Protein AF-A0A2R6ASZ3-F1 (afdb_monomer)

Solvent-accessible surface area (backbone atoms only — not comparable to full-atom values): 5264 Å² total; per-residue (Å²): 94,40,41,47,54,66,39,52,52,51,47,43,65,73,49,77,60,37,40,52,78,48,80,56,82,55,33,41,36,37,38,28,71,34,73,51,83,86,41,87,54,87,49,55,64,22,36,39,41,37,32,22,51,68,46,101,65,35,31,38,48,80,50,38,35,38,31,65,52,96,87,50,68,40,81,45,60,72,73,77,45,43,59,46,45,41,76,47,34,76,70,32,69,82,122

Radius of gyration: 12.36 Å; Cα contacts (8 Å, |Δi|>4): 181; chains: 1; bounding box: 30×26×37 Å

Structure (mmCIF, N/CA/C/O backbone):
data_AF-A0A2R6ASZ3-F1
#
_entry.id   AF-A0A2R6ASZ3-F1
#
loop_
_atom_site.group_PDB
_atom_site.id
_atom_site.type_symbol
_atom_site.label_atom_id
_atom_site.label_alt_id
_atom_site.label_comp_id
_atom_site.label_asym_id
_atom_site.label_entity_id
_atom_site.label_seq_id
_atom_site.pdbx_PDB_ins_code
_atom_site.Cartn_x
_atom_site.Cartn_y
_atom_site.Cartn_z
_atom_site.occupancy
_atom_site.B_iso_or_equiv
_atom_site.auth_seq_id
_atom_site.auth_comp_id
_atom_site.auth_asym_id
_atom_site.auth_atom_id
_atom_site.pdbx_PDB_model_num
ATOM 1 N N . MET A 1 1 ? -2.888 -6.965 9.115 1.00 84.12 1 MET A N 1
ATOM 2 C CA . MET A 1 1 ? -2.015 -5.770 9.050 1.00 84.12 1 MET A CA 1
ATOM 3 C C . MET A 1 1 ? -2.888 -4.538 8.891 1.00 84.12 1 MET A C 1
ATOM 5 O O . MET A 1 1 ? -3.866 -4.617 8.151 1.00 84.12 1 MET A O 1
ATOM 9 N N . LYS A 1 2 ? -2.612 -3.440 9.603 1.00 86.00 2 LYS A N 1
ATOM 10 C CA . LYS A 1 2 ? -3.464 -2.238 9.585 1.00 86.00 2 LYS A CA 1
ATOM 11 C C . LYS A 1 2 ? -2.608 -1.002 9.357 1.00 86.00 2 LYS A C 1
ATOM 13 O O . LYS A 1 2 ? -1.514 -0.940 9.883 1.00 86.00 2 LYS A O 1
ATOM 18 N N . ILE A 1 3 ? -3.110 -0.023 8.618 1.00 85.81 3 ILE A N 1
ATOM 19 C CA . ILE A 1 3 ? -2.417 1.253 8.407 1.00 85.81 3 ILE A CA 1
ATOM 20 C C . ILE A 1 3 ? -3.346 2.417 8.725 1.00 85.81 3 ILE A C 1
ATOM 22 O O . ILE A 1 3 ? -4.526 2.382 8.356 1.00 85.81 3 ILE A O 1
ATOM 26 N N . ARG A 1 4 ? -2.840 3.453 9.401 1.00 88.44 4 ARG A N 1
ATOM 27 C CA . ARG A 1 4 ? -3.590 4.703 9.563 1.00 88.44 4 ARG A CA 1
ATOM 28 C C . ARG A 1 4 ? -3.662 5.451 8.238 1.00 88.44 4 ARG A C 1
ATOM 30 O O . ARG A 1 4 ? -2.644 5.777 7.630 1.00 88.44 4 ARG A O 1
ATOM 37 N N . LEU A 1 5 ? -4.876 5.799 7.821 1.00 85.50 5 LEU A N 1
ATOM 38 C CA . LEU A 1 5 ? -5.080 6.539 6.571 1.00 85.50 5 LEU A CA 1
ATOM 39 C C . LEU A 1 5 ? -4.476 7.949 6.620 1.00 85.50 5 LEU A C 1
ATOM 41 O O . LEU A 1 5 ? -4.014 8.458 5.603 1.00 85.50 5 LEU A O 1
ATOM 45 N N . SER A 1 6 ? -4.435 8.575 7.799 1.00 87.50 6 SER A N 1
ATOM 46 C CA . SER A 1 6 ? -3.776 9.873 7.986 1.00 87.50 6 SER A CA 1
ATOM 47 C C . SER A 1 6 ? -2.269 9.793 7.739 1.00 87.50 6 SER A C 1
ATOM 49 O O . SER A 1 6 ? -1.731 10.655 7.052 1.00 87.50 6 SER A O 1
ATOM 51 N N . LYS A 1 7 ? -1.609 8.735 8.225 1.00 87.81 7 LYS A N 1
ATOM 52 C CA . LYS A 1 7 ? -0.176 8.485 8.011 1.00 87.81 7 LYS A CA 1
ATOM 53 C C . LYS A 1 7 ? 0.149 8.187 6.560 1.00 87.81 7 LYS A C 1
ATOM 55 O O . LYS A 1 7 ? 1.105 8.728 6.017 1.00 87.81 7 LYS A O 1
ATOM 60 N N . LEU A 1 8 ? -0.706 7.406 5.914 1.00 85.25 8 LEU A N 1
ATOM 61 C CA . LEU A 1 8 ? -0.594 7.131 4.492 1.00 85.25 8 LEU A CA 1
ATOM 62 C C . LEU A 1 8 ? -0.665 8.416 3.644 1.00 85.25 8 LEU A C 1
ATOM 64 O O . LEU A 1 8 ? 0.170 8.622 2.765 1.00 85.25 8 LEU A O 1
ATOM 68 N N . ASN A 1 9 ? -1.613 9.308 3.944 1.00 83.75 9 ASN A N 1
ATOM 69 C CA . ASN A 1 9 ? -1.746 10.600 3.262 1.00 83.75 9 ASN A CA 1
ATOM 70 C C . ASN A 1 9 ? -0.594 11.575 3.593 1.00 83.75 9 ASN A C 1
ATOM 72 O O . ASN A 1 9 ? -0.105 12.273 2.704 1.00 83.75 9 ASN A O 1
ATOM 76 N N . GLU A 1 10 ? -0.131 11.602 4.849 1.00 86.00 10 GLU A N 1
ATOM 77 C CA . GLU A 1 10 ? 1.041 12.376 5.289 1.00 86.00 10 GLU A CA 1
ATOM 78 C C . GLU A 1 10 ? 2.297 11.951 4.519 1.00 86.00 10 GLU A C 1
ATOM 80 O O . GLU A 1 10 ? 2.969 12.794 3.917 1.00 86.00 10 GLU A O 1
ATOM 85 N N . TYR A 1 11 ? 2.561 10.639 4.468 1.00 83.19 11 TYR A N 1
ATOM 86 C CA . TYR A 1 11 ? 3.678 10.074 3.718 1.00 83.19 11 TYR A CA 1
ATOM 87 C C . TYR A 1 11 ? 3.569 10.486 2.237 1.00 83.19 11 TYR A C 1
ATOM 89 O O . TYR A 1 11 ? 4.558 10.941 1.649 1.00 83.19 11 TYR A O 1
ATOM 97 N N . ALA A 1 12 ? 2.368 10.409 1.635 1.00 81.69 12 ALA A N 1
ATOM 98 C CA . ALA A 1 12 ? 2.145 10.781 0.228 1.00 81.69 12 ALA A CA 1
ATOM 99 C C . ALA A 1 12 ? 2.545 12.228 -0.045 1.00 81.69 12 ALA A C 1
ATOM 101 O O . ALA A 1 12 ? 3.246 12.513 -1.021 1.00 81.69 12 ALA A O 1
ATOM 102 N N . SER A 1 13 ? 2.159 13.132 0.853 1.00 83.38 13 SER A N 1
ATOM 103 C CA . SER A 1 13 ? 2.482 14.550 0.741 1.00 83.38 13 SER A CA 1
ATOM 104 C C . SER A 1 13 ? 3.989 14.819 0.810 1.00 83.38 13 SER A C 1
ATOM 106 O O . SER A 1 13 ? 4.485 15.676 0.075 1.00 83.38 13 SER A O 1
ATOM 108 N N . VAL A 1 14 ? 4.736 14.116 1.670 1.00 83.06 14 VAL A N 1
ATOM 109 C CA . VAL A 1 14 ? 6.190 14.339 1.815 1.00 83.06 14 VAL A CA 1
ATOM 110 C C . VAL A 1 14 ? 7.013 13.669 0.714 1.00 83.06 14 VAL A C 1
ATOM 112 O O . VAL A 1 14 ? 8.145 14.080 0.466 1.00 83.06 14 VAL A O 1
ATOM 115 N N . SER A 1 15 ? 6.426 12.711 -0.009 1.00 76.50 15 SER A N 1
ATOM 116 C CA . SER A 1 15 ? 7.067 11.985 -1.114 1.00 76.50 15 SER A CA 1
ATOM 117 C C . SER A 1 15 ? 7.336 12.828 -2.370 1.00 76.50 15 SER A C 1
ATOM 119 O O . SER A 1 15 ? 7.972 12.353 -3.310 1.00 76.50 15 SER A O 1
ATOM 121 N N . ARG A 1 16 ? 6.837 14.074 -2.420 1.00 78.94 16 ARG A N 1
ATOM 122 C CA . ARG A 1 16 ? 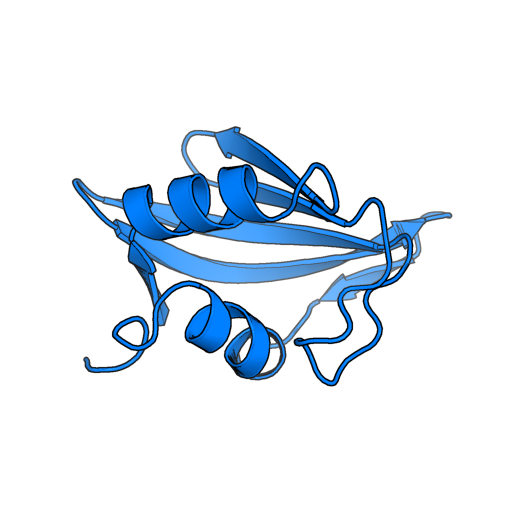6.993 15.011 -3.553 1.00 78.94 16 ARG A CA 1
ATOM 123 C C . ARG A 1 16 ? 6.581 14.414 -4.911 1.00 78.94 16 ARG A C 1
ATOM 125 O O . ARG A 1 16 ? 7.164 14.751 -5.937 1.00 78.94 16 ARG A O 1
ATOM 132 N N . GLY A 1 17 ? 5.563 13.551 -4.917 1.00 76.19 17 GLY A N 1
ATOM 133 C CA . GLY A 1 17 ? 5.018 12.934 -6.131 1.00 76.19 17 GLY A CA 1
ATOM 134 C C . GLY A 1 17 ? 5.655 11.598 -6.522 1.00 76.19 17 GLY A C 1
ATOM 135 O O . GLY A 1 17 ? 5.292 11.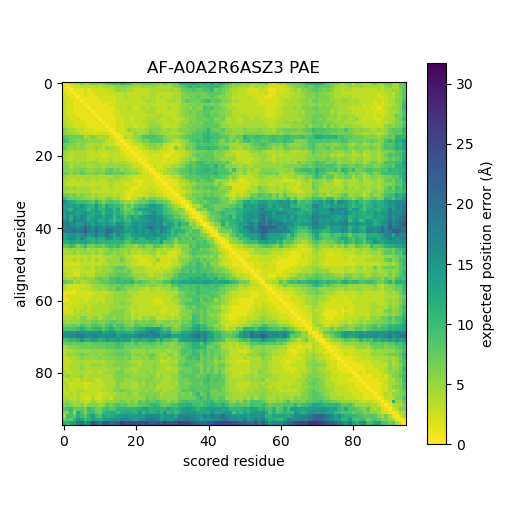051 -7.565 1.00 76.19 17 GLY A O 1
ATOM 136 N N . ALA A 1 18 ? 6.547 11.043 -5.689 1.00 74.25 18 ALA A N 1
ATOM 137 C CA . ALA A 1 18 ? 7.135 9.718 -5.903 1.00 74.25 18 ALA A CA 1
ATOM 138 C C . ALA A 1 18 ? 6.082 8.603 -5.999 1.00 74.25 18 ALA A C 1
ATOM 140 O O . ALA A 1 18 ? 6.316 7.583 -6.646 1.00 74.25 18 ALA A O 1
ATOM 141 N N . TYR A 1 19 ? 4.900 8.810 -5.415 1.00 76.44 19 TYR A N 1
ATOM 142 C CA . TYR A 1 19 ? 3.734 7.974 -5.652 1.00 76.44 19 TYR A CA 1
ATOM 143 C C . TYR A 1 19 ? 2.425 8.760 -5.559 1.00 76.44 19 TYR A C 1
ATOM 145 O O . TYR A 1 19 ? 2.365 9.855 -4.996 1.00 76.44 19 TYR A O 1
ATOM 153 N N . THR A 1 20 ? 1.367 8.185 -6.122 1.00 80.88 20 THR A N 1
ATOM 154 C CA . THR A 1 20 ? -0.014 8.658 -5.981 1.00 80.88 20 THR A CA 1
ATOM 155 C C . THR A 1 20 ? -0.865 7.594 -5.308 1.00 80.88 20 THR A C 1
ATOM 157 O O . THR A 1 20 ? -0.658 6.396 -5.503 1.00 80.88 20 THR A O 1
ATOM 160 N N . ILE A 1 21 ? -1.827 8.043 -4.503 1.00 85.12 21 ILE A N 1
ATOM 161 C CA . ILE A 1 21 ? -2.753 7.176 -3.778 1.00 85.12 21 ILE A CA 1
ATOM 162 C C . ILE A 1 21 ? -4.164 7.452 -4.273 1.00 85.12 21 ILE A C 1
ATOM 164 O O . ILE A 1 21 ? -4.606 8.600 -4.305 1.00 85.12 21 ILE A O 1
ATOM 168 N N . VAL A 1 22 ? -4.869 6.388 -4.642 1.00 86.44 22 VAL A N 1
ATOM 169 C CA . VAL A 1 22 ? -6.292 6.421 -4.970 1.00 86.44 22 VAL A CA 1
ATOM 170 C C . VAL A 1 22 ? -7.022 5.529 -3.976 1.00 86.44 22 VAL A C 1
ATOM 172 O O . VAL A 1 22 ? -6.849 4.311 -3.967 1.00 86.44 22 VAL A O 1
ATOM 175 N N . GLU A 1 23 ? -7.834 6.144 -3.121 1.00 84.69 23 GLU A N 1
ATOM 176 C CA . GLU A 1 23 ? -8.687 5.435 -2.170 1.00 84.69 23 GLU A CA 1
ATOM 177 C C . GLU A 1 23 ? -10.072 5.177 -2.778 1.00 84.69 23 GLU A C 1
ATOM 179 O O . GLU A 1 23 ? -10.703 6.067 -3.348 1.00 84.69 23 GLU A O 1
ATOM 184 N N . SER A 1 24 ? -10.576 3.962 -2.590 1.00 83.12 24 SER A N 1
ATOM 185 C CA . SER A 1 24 ? -11.973 3.586 -2.815 1.00 83.12 24 SER A CA 1
ATOM 186 C C . SER A 1 24 ? -12.512 2.858 -1.579 1.00 83.12 24 SER A C 1
ATOM 188 O O . SER A 1 24 ? -11.787 2.655 -0.605 1.00 83.12 24 SER A O 1
ATOM 190 N N . GLU A 1 25 ? -13.783 2.457 -1.593 1.00 79.94 25 GLU A N 1
ATOM 191 C CA . GLU A 1 25 ? -14.444 1.835 -0.435 1.00 79.94 25 GLU A CA 1
ATOM 192 C C . GLU A 1 25 ? -13.707 0.589 0.101 1.00 79.94 25 GLU A C 1
ATOM 194 O O . GLU A 1 25 ? -13.606 0.411 1.313 1.00 79.94 25 GLU A O 1
ATOM 199 N N . ASN A 1 26 ? -13.134 -0.230 -0.792 1.00 81.06 26 ASN A N 1
ATOM 200 C CA . ASN A 1 26 ? -12.531 -1.531 -0.456 1.00 81.06 26 ASN A CA 1
ATOM 201 C C . ASN A 1 26 ? -11.081 -1.702 -0.942 1.00 81.06 26 ASN A C 1
ATOM 203 O O . ASN A 1 26 ? -10.522 -2.803 -0.878 1.00 81.06 26 ASN A O 1
ATOM 207 N N . GLN A 1 27 ? -10.482 -0.645 -1.488 1.00 84.00 27 GLN A N 1
ATOM 208 C CA . GLN A 1 27 ? -9.172 -0.717 -2.126 1.00 84.00 27 GLN A CA 1
ATOM 209 C C . GLN A 1 27 ? -8.414 0.599 -1.966 1.00 84.00 27 GLN A C 1
ATOM 211 O O . GLN A 1 27 ? -8.981 1.680 -2.124 1.00 84.00 27 GLN A O 1
ATOM 216 N N . ILE A 1 28 ? -7.115 0.473 -1.712 1.00 84.88 28 ILE A N 1
ATOM 217 C CA . ILE A 1 28 ? -6.126 1.544 -1.748 1.00 84.88 28 ILE A CA 1
ATOM 218 C C . ILE A 1 28 ? -5.165 1.204 -2.885 1.00 84.88 28 ILE A C 1
ATOM 220 O O . ILE A 1 28 ? -4.430 0.220 -2.822 1.00 84.88 28 ILE A O 1
ATOM 224 N N . VAL A 1 29 ? -5.175 1.996 -3.950 1.00 83.38 29 VAL A N 1
ATOM 225 C CA . VAL A 1 29 ? -4.239 1.823 -5.062 1.00 83.38 29 VAL A CA 1
ATOM 226 C C . VAL A 1 29 ? -3.092 2.798 -4.893 1.00 83.38 29 VAL A C 1
ATOM 228 O O . VAL A 1 29 ? -3.317 3.994 -4.721 1.00 83.38 29 VAL A O 1
ATOM 231 N N . ILE A 1 30 ? -1.868 2.282 -4.951 1.00 80.00 30 ILE A N 1
ATOM 232 C CA . ILE A 1 30 ? -0.643 3.061 -4.826 1.00 80.00 30 ILE A CA 1
ATOM 233 C C . ILE A 1 30 ? 0.147 2.902 -6.116 1.00 80.00 30 ILE A C 1
ATOM 235 O O . ILE A 1 30 ? 0.597 1.811 -6.469 1.00 80.00 30 ILE A O 1
ATOM 239 N N . HIS A 1 31 ? 0.311 4.003 -6.835 1.00 75.44 31 HIS A N 1
ATOM 240 C CA . HIS A 1 31 ? 1.113 4.035 -8.049 1.00 75.44 31 HIS A CA 1
ATOM 241 C C . HIS A 1 31 ? 2.474 4.628 -7.724 1.00 75.44 31 HIS A C 1
ATOM 243 O O . HIS A 1 31 ? 2.547 5.798 -7.354 1.00 75.44 31 HIS A O 1
ATOM 249 N N . PHE A 1 32 ? 3.546 3.851 -7.875 1.00 72.75 32 PHE A N 1
ATOM 250 C CA . PHE A 1 32 ? 4.904 4.357 -7.698 1.00 72.75 32 PHE A CA 1
ATOM 251 C C . PHE A 1 32 ? 5.382 4.988 -9.008 1.00 72.75 32 PHE A C 1
ATOM 253 O O . PHE A 1 32 ? 5.628 4.305 -10.002 1.00 72.75 32 PHE A O 1
ATOM 260 N N . ASN A 1 33 ? 5.497 6.315 -9.005 1.00 68.94 33 ASN A N 1
ATOM 261 C CA . ASN A 1 33 ? 5.942 7.107 -10.152 1.00 68.94 33 ASN A CA 1
ATOM 262 C C . ASN A 1 33 ? 7.475 7.158 -10.257 1.00 68.94 33 ASN A C 1
ATOM 264 O O . ASN A 1 33 ? 8.011 7.435 -11.329 1.00 68.94 33 ASN A O 1
ATOM 268 N N . SER A 1 34 ? 8.187 6.892 -9.159 1.00 60.69 34 SER A N 1
ATOM 269 C CA . SER A 1 34 ? 9.650 6.841 -9.107 1.00 60.69 34 SER A CA 1
ATOM 270 C C . SER A 1 34 ? 10.150 5.683 -8.242 1.00 60.69 34 SER A C 1
ATOM 272 O O . SER A 1 34 ? 9.381 5.026 -7.542 1.00 60.69 34 SER A O 1
ATOM 274 N N . VAL A 1 35 ? 11.461 5.425 -8.287 1.00 60.62 35 VAL A N 1
ATOM 275 C CA . VAL A 1 35 ? 12.122 4.505 -7.350 1.00 60.62 35 VAL A CA 1
ATOM 276 C C . VAL A 1 35 ? 11.917 5.030 -5.930 1.00 60.62 35 VAL A C 1
ATOM 278 O O . VAL A 1 35 ? 12.170 6.207 -5.674 1.00 60.62 35 VAL A O 1
ATOM 281 N N . LEU A 1 36 ? 11.481 4.162 -5.017 1.00 57.41 36 LEU A N 1
ATOM 282 C CA . LEU A 1 36 ? 11.582 4.427 -3.588 1.00 57.41 36 LEU A CA 1
ATOM 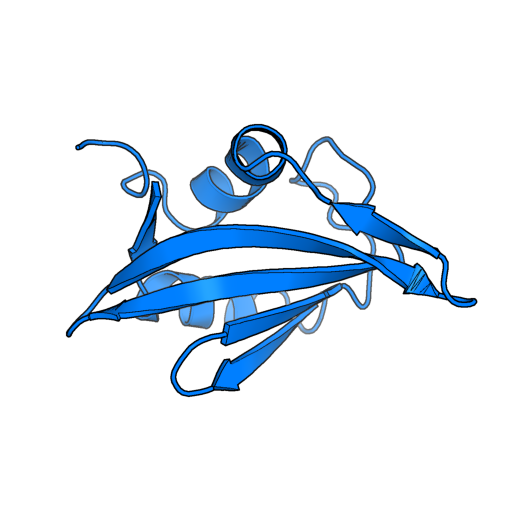283 C C . LEU A 1 36 ? 12.865 3.797 -3.063 1.00 57.41 36 LEU A C 1
ATOM 285 O O . LEU A 1 36 ? 12.966 2.575 -2.967 1.00 57.41 36 LEU A O 1
ATOM 289 N N . GLU A 1 37 ? 13.849 4.631 -2.746 1.00 54.75 37 GLU A N 1
ATOM 290 C CA . GLU A 1 37 ? 15.128 4.172 -2.192 1.00 54.75 37 GLU A CA 1
ATOM 291 C C . GLU A 1 37 ? 14.954 3.547 -0.796 1.00 54.75 37 GLU A C 1
ATOM 293 O O . GLU A 1 37 ? 15.673 2.617 -0.435 1.00 54.75 37 GLU A O 1
ATOM 298 N N . ASP A 1 38 ? 13.930 3.980 -0.054 1.00 52.84 38 ASP A N 1
ATOM 299 C CA . ASP A 1 38 ? 13.697 3.589 1.342 1.00 52.84 38 ASP A CA 1
ATOM 300 C C . ASP A 1 38 ? 13.154 2.161 1.516 1.00 52.84 38 ASP A C 1
ATOM 302 O O . ASP A 1 38 ? 13.153 1.621 2.622 1.00 52.84 38 ASP A O 1
ATOM 306 N N . VAL A 1 39 ? 12.689 1.521 0.439 1.00 55.38 39 VAL A N 1
ATOM 307 C CA . VAL A 1 39 ? 11.841 0.323 0.549 1.00 55.38 39 VAL A CA 1
ATOM 308 C C . VAL A 1 39 ? 12.620 -0.996 0.476 1.00 55.38 39 VAL A C 1
ATOM 310 O O . VAL A 1 39 ? 12.048 -2.058 0.703 1.00 55.38 39 VAL A O 1
ATOM 313 N N . LYS A 1 40 ? 13.938 -0.976 0.237 1.00 52.25 40 LYS A N 1
ATOM 314 C CA . LYS A 1 40 ? 14.809 -2.167 0.043 1.00 52.25 40 LYS A CA 1
ATOM 315 C C . LYS A 1 40 ? 14.387 -3.129 -1.088 1.00 52.25 40 LYS A C 1
ATOM 317 O O . LYS A 1 40 ? 15.216 -3.916 -1.533 1.00 52.25 40 LYS A O 1
ATOM 322 N N . GLU A 1 41 ? 13.157 -3.039 -1.590 1.00 55.38 41 GLU A N 1
ATOM 323 C CA . GLU A 1 41 ? 12.647 -3.670 -2.802 1.00 55.38 41 GLU A CA 1
ATOM 324 C C . GLU A 1 41 ? 12.376 -2.598 -3.870 1.00 55.38 41 GLU A C 1
ATOM 326 O O . GLU A 1 41 ? 11.720 -1.584 -3.625 1.00 55.38 41 GLU A O 1
ATOM 331 N N . HIS A 1 42 ? 12.911 -2.805 -5.076 1.00 57.56 42 HIS A N 1
ATOM 332 C CA . HIS A 1 42 ? 12.779 -1.860 -6.183 1.00 57.56 42 HIS A CA 1
ATOM 333 C C . HIS A 1 42 ? 11.405 -1.996 -6.859 1.00 57.56 42 HIS A C 1
ATOM 335 O O . HIS A 1 42 ? 11.228 -2.785 -7.785 1.00 57.56 42 HIS A O 1
ATOM 341 N N . TYR A 1 43 ? 10.436 -1.186 -6.431 1.00 63.00 43 TYR A N 1
ATOM 342 C CA . TYR A 1 43 ? 9.087 -1.107 -7.017 1.00 63.00 43 TYR A CA 1
ATOM 343 C C . TYR A 1 43 ? 8.971 -0.115 -8.192 1.00 63.00 43 TYR A C 1
ATOM 345 O O . TYR A 1 43 ? 7.909 0.452 -8.447 1.00 63.00 43 TYR A O 1
ATOM 353 N N . GLN A 1 44 ? 10.069 0.138 -8.909 1.00 60.94 44 GLN A N 1
ATOM 354 C CA . GLN A 1 44 ? 10.109 1.141 -9.975 1.00 60.94 44 GLN A CA 1
ATOM 355 C C . GLN A 1 44 ? 9.106 0.823 -11.091 1.00 60.94 44 GLN A C 1
ATOM 357 O O . GLN A 1 44 ? 9.084 -0.295 -11.604 1.00 60.94 44 GLN A O 1
ATOM 362 N N . SER A 1 45 ? 8.304 1.822 -11.478 1.00 65.38 45 SER A N 1
ATOM 363 C CA . SER A 1 45 ? 7.272 1.701 -12.521 1.00 65.38 45 SER A CA 1
ATOM 364 C C . SER A 1 45 ? 6.219 0.622 -12.236 1.00 65.38 45 SER A C 1
ATOM 366 O O . SER A 1 45 ? 5.528 0.179 -13.153 1.00 65.38 45 SER A O 1
ATOM 368 N N . ALA A 1 46 ? 6.078 0.212 -10.973 1.00 72.88 46 ALA A N 1
ATOM 369 C CA . ALA A 1 46 ? 5.067 -0.735 -10.546 1.00 72.88 46 ALA A CA 1
ATOM 370 C C . ALA A 1 46 ? 3.857 -0.014 -9.937 1.00 72.88 46 ALA A C 1
ATOM 372 O O . ALA A 1 46 ? 3.976 0.977 -9.214 1.00 72.88 46 ALA A O 1
ATOM 373 N N . THR A 1 47 ? 2.667 -0.546 -10.197 1.00 79.69 47 THR A N 1
ATOM 374 C CA . THR A 1 47 ? 1.457 -0.193 -9.451 1.00 79.69 47 THR A CA 1
ATOM 375 C C . THR A 1 47 ? 1.206 -1.275 -8.413 1.00 79.69 47 THR A C 1
ATOM 377 O O . THR A 1 47 ? 1.010 -2.434 -8.778 1.00 79.69 47 THR A O 1
ATOM 380 N N . ILE A 1 48 ? 1.183 -0.908 -7.132 1.00 82.12 48 ILE A N 1
ATOM 381 C CA . ILE A 1 48 ? 0.766 -1.816 -6.063 1.00 82.12 48 ILE A CA 1
ATOM 382 C C . ILE A 1 48 ? -0.700 -1.534 -5.742 1.00 82.12 48 ILE A C 1
ATOM 384 O O . ILE A 1 48 ? -1.078 -0.436 -5.334 1.00 82.12 48 ILE A O 1
ATOM 388 N N . ARG A 1 49 ? -1.548 -2.544 -5.918 1.00 85.12 49 ARG A N 1
ATOM 389 C CA . ARG A 1 49 ? -2.945 -2.515 -5.483 1.00 85.12 49 ARG A CA 1
ATOM 390 C C . ARG A 1 49 ? -3.022 -3.179 -4.120 1.00 85.12 49 ARG A C 1
ATOM 392 O O . ARG A 1 49 ? -2.744 -4.368 -4.001 1.00 85.12 49 ARG A O 1
ATOM 399 N N . ILE A 1 50 ? -3.401 -2.414 -3.105 1.00 85.25 50 ILE A N 1
ATOM 400 C CA . ILE A 1 50 ? -3.615 -2.911 -1.750 1.00 85.25 50 ILE A CA 1
ATOM 401 C C . ILE A 1 50 ? -5.118 -3.036 -1.530 1.00 85.25 50 ILE A C 1
ATOM 403 O O . ILE A 1 50 ? -5.874 -2.067 -1.628 1.00 85.25 50 ILE A O 1
ATOM 407 N N . TYR A 1 51 ? -5.566 -4.241 -1.219 1.00 87.00 51 TYR A N 1
ATOM 408 C CA . TYR A 1 51 ? -6.958 -4.504 -0.898 1.00 87.00 51 TYR A CA 1
ATOM 409 C C . TYR A 1 51 ? -7.125 -4.419 0.613 1.00 87.00 51 TYR A C 1
ATOM 411 O O . TYR A 1 51 ? -6.474 -5.143 1.374 1.00 87.00 51 TYR A O 1
ATOM 419 N N . ALA A 1 52 ? -7.975 -3.492 1.049 1.00 87.81 52 ALA A N 1
ATOM 420 C CA . ALA A 1 52 ? -8.128 -3.185 2.459 1.00 87.81 52 ALA A CA 1
ATOM 421 C C . ALA A 1 52 ? -9.579 -2.877 2.824 1.00 87.81 52 ALA A C 1
ATOM 423 O O . ALA A 1 52 ? -10.325 -2.286 2.048 1.00 87.81 52 ALA A O 1
ATOM 424 N N . ARG A 1 53 ? -9.986 -3.277 4.030 1.00 88.44 53 ARG A N 1
ATOM 425 C CA . ARG A 1 53 ? -11.282 -2.909 4.609 1.00 88.44 53 ARG A CA 1
ATOM 426 C C . ARG A 1 53 ? -11.111 -1.613 5.385 1.00 88.44 53 ARG A C 1
ATOM 428 O O . ARG A 1 53 ? -10.389 -1.583 6.385 1.00 88.44 53 ARG A O 1
ATOM 435 N N . LYS A 1 54 ? -11.763 -0.543 4.926 1.00 84.81 54 LYS A N 1
ATOM 436 C CA . LYS A 1 54 ? -11.723 0.757 5.598 1.00 84.81 54 LYS A CA 1
ATOM 437 C C . LYS A 1 54 ? -12.547 0.705 6.887 1.00 84.81 54 LYS A C 1
ATOM 439 O O . LYS A 1 54 ? -13.730 0.379 6.885 1.00 84.81 54 LYS A O 1
ATOM 444 N N . GLN A 1 55 ? -11.899 1.025 7.996 1.00 82.25 55 GLN A N 1
ATOM 445 C CA . GLN A 1 55 ? -12.488 1.245 9.314 1.00 82.25 55 GLN A CA 1
ATOM 446 C C . GLN A 1 55 ? -12.206 2.700 9.715 1.00 82.25 55 GLN A C 1
ATOM 448 O O . GLN A 1 55 ? -11.323 3.322 9.137 1.00 82.25 55 GLN A O 1
ATOM 453 N N . LYS A 1 56 ? -12.947 3.250 10.689 1.00 83.06 56 LYS A N 1
ATOM 454 C CA . LYS A 1 56 ? -12.931 4.682 11.079 1.00 83.06 56 LYS A CA 1
ATOM 455 C C . LYS A 1 56 ? -11.625 5.436 10.764 1.00 83.06 56 LYS A C 1
ATOM 457 O O . LYS A 1 56 ? -11.649 6.365 9.968 1.00 83.06 56 LYS A O 1
ATOM 462 N N . GLU A 1 57 ? -10.511 5.013 11.363 1.00 85.38 57 GLU A N 1
ATOM 463 C CA . GLU A 1 57 ? -9.196 5.667 11.236 1.00 85.38 57 GLU A CA 1
ATOM 464 C C . GLU A 1 57 ? -8.136 4.795 10.535 1.00 85.38 57 GLU A C 1
ATOM 466 O O . GLU A 1 57 ? -7.030 5.257 10.248 1.00 85.38 57 GLU A O 1
ATOM 471 N N . TYR A 1 58 ? -8.468 3.536 10.240 1.00 87.06 58 TYR A N 1
ATOM 472 C CA . TYR A 1 58 ? -7.520 2.514 9.798 1.00 87.06 58 TYR A CA 1
ATOM 473 C C . TYR A 1 58 ? -8.014 1.807 8.542 1.00 87.06 58 TYR A C 1
ATOM 475 O O . TYR A 1 58 ? -9.209 1.593 8.364 1.00 87.06 58 TYR A O 1
ATOM 483 N N . ALA A 1 59 ? -7.090 1.341 7.714 1.00 86.81 59 ALA A N 1
ATOM 484 C CA . ALA A 1 59 ? -7.370 0.370 6.669 1.00 86.81 59 ALA A CA 1
ATOM 485 C C . ALA A 1 59 ? -6.755 -0.979 7.050 1.00 86.81 59 ALA A C 1
ATOM 487 O O . ALA A 1 59 ? -5.550 -1.078 7.280 1.00 86.81 59 ALA A O 1
ATOM 488 N N . GLU A 1 60 ? -7.586 -2.016 7.147 1.00 88.56 60 GLU A N 1
ATOM 489 C CA . GLU A 1 60 ? -7.135 -3.384 7.403 1.00 88.56 60 GLU A CA 1
ATOM 490 C C . GLU A 1 60 ? -6.822 -4.082 6.083 1.00 88.56 60 GLU A C 1
ATOM 492 O O . GLU A 1 60 ? -7.726 -4.379 5.303 1.00 88.56 60 GLU A O 1
ATOM 497 N N . ILE A 1 61 ? -5.540 -4.330 5.839 1.00 87.88 61 ILE A N 1
ATOM 498 C CA . ILE A 1 61 ? -5.022 -4.901 4.597 1.00 87.88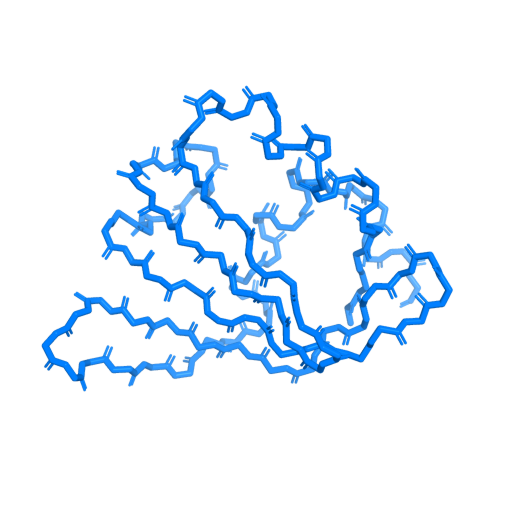 61 ILE A CA 1
ATOM 499 C C . ILE A 1 61 ? -5.189 -6.422 4.631 1.00 87.88 61 ILE A C 1
ATOM 501 O O . ILE A 1 61 ? -4.755 -7.066 5.592 1.00 87.88 61 ILE A O 1
ATOM 505 N N . TYR A 1 62 ? -5.788 -6.984 3.578 1.00 88.44 62 TYR A N 1
ATOM 506 C CA . TYR A 1 62 ? -6.056 -8.423 3.463 1.00 88.44 62 TYR A CA 1
ATOM 507 C C . TYR A 1 62 ? -5.534 -9.071 2.173 1.00 88.44 62 TYR A C 1
ATOM 509 O O . TYR A 1 62 ? -5.393 -10.290 2.146 1.00 88.44 62 TYR A O 1
ATOM 517 N N . ASP A 1 63 ? -5.245 -8.302 1.121 1.00 89.88 63 ASP A N 1
ATOM 518 C CA . ASP A 1 63 ? -4.612 -8.812 -0.104 1.00 89.88 63 ASP A CA 1
ATOM 519 C C . ASP A 1 63 ? -3.778 -7.701 -0.759 1.00 89.88 63 ASP A C 1
ATOM 521 O O . ASP A 1 63 ? -3.990 -6.510 -0.498 1.00 89.88 63 ASP A O 1
ATOM 525 N N . ALA A 1 64 ? -2.831 -8.083 -1.611 1.00 87.75 64 ALA A N 1
ATOM 526 C CA . ALA A 1 64 ? -2.001 -7.150 -2.353 1.00 87.75 64 ALA A CA 1
ATOM 527 C C . ALA A 1 64 ? -1.552 -7.726 -3.696 1.00 87.75 64 ALA A C 1
ATOM 529 O O . ALA A 1 64 ? -1.210 -8.901 -3.829 1.00 87.75 64 ALA A O 1
ATOM 530 N N . GLU A 1 65 ? -1.500 -6.862 -4.701 1.00 88.88 65 GLU A N 1
ATOM 531 C CA . GLU A 1 65 ? -1.039 -7.201 -6.040 1.00 88.88 65 GLU A CA 1
ATOM 532 C C . GLU A 1 65 ? -0.055 -6.155 -6.536 1.00 88.88 65 GLU A C 1
ATOM 534 O O . GLU A 1 65 ? -0.201 -4.967 -6.257 1.00 88.88 65 GLU A O 1
ATOM 539 N N . ILE A 1 66 ? 0.915 -6.601 -7.322 1.00 84.12 66 ILE A N 1
ATOM 540 C CA . ILE A 1 66 ? 1.825 -5.737 -8.057 1.00 84.12 66 ILE A CA 1
ATOM 541 C C . ILE A 1 66 ? 1.626 -5.916 -9.551 1.00 84.12 66 ILE A C 1
ATOM 543 O O . ILE A 1 66 ? 1.537 -7.035 -10.056 1.00 84.12 66 ILE A O 1
ATOM 547 N N . ASP A 1 67 ? 1.562 -4.795 -10.249 1.00 84.19 67 ASP A N 1
ATOM 548 C CA . ASP A 1 67 ? 1.452 -4.709 -11.693 1.00 84.19 67 ASP A CA 1
ATOM 549 C C . ASP A 1 67 ? 2.674 -3.965 -12.227 1.00 84.19 67 ASP A C 1
ATOM 551 O O . ASP A 1 67 ? 2.856 -2.778 -11.954 1.00 84.19 67 ASP A O 1
ATOM 555 N N . TYR A 1 68 ? 3.523 -4.679 -12.965 1.00 73.81 68 TYR A N 1
ATOM 556 C CA . TYR A 1 68 ? 4.709 -4.115 -13.618 1.00 73.81 68 TYR A CA 1
ATOM 557 C C . TYR A 1 68 ? 4.410 -3.585 -15.036 1.00 73.81 68 TYR A C 1
ATOM 559 O O . TYR A 1 68 ? 5.338 -3.272 -15.778 1.00 73.81 68 TYR A O 1
ATOM 567 N N . GLY A 1 69 ? 3.135 -3.530 -15.442 1.00 72.25 69 GLY A N 1
ATOM 568 C CA . GLY A 1 69 ? 2.711 -3.276 -16.817 1.00 72.25 69 GLY A CA 1
ATOM 569 C C . GLY A 1 69 ? 2.566 -4.559 -17.647 1.00 72.25 69 GLY A C 1
ATOM 570 O O . GLY A 1 69 ? 2.867 -5.668 -17.197 1.00 72.25 69 GLY A O 1
ATOM 571 N N . GLU A 1 70 ? 2.066 -4.410 -18.880 1.00 70.50 70 GLU A N 1
ATOM 572 C CA . GLU A 1 70 ? 1.981 -5.488 -19.887 1.00 70.50 70 GLU A CA 1
ATOM 573 C C . GLU A 1 70 ? 1.240 -6.762 -19.412 1.00 70.50 70 GLU A C 1
ATOM 575 O O . GLU A 1 70 ? 1.611 -7.882 -19.762 1.00 70.50 70 GLU A O 1
ATOM 580 N N . ASN A 1 71 ? 0.182 -6.605 -18.605 1.00 61.97 71 ASN A N 1
ATOM 581 C CA . ASN A 1 71 ? -0.607 -7.694 -18.002 1.00 61.97 71 ASN A CA 1
ATOM 582 C C . ASN A 1 71 ? 0.173 -8.620 -17.047 1.00 61.97 71 ASN A C 1
ATOM 584 O O . ASN A 1 71 ? -0.265 -9.738 -16.765 1.00 61.97 71 ASN A O 1
ATOM 588 N N . ARG A 1 72 ? 1.313 -8.178 -16.502 1.00 70.25 72 ARG A N 1
ATOM 589 C CA . ARG A 1 72 ? 2.103 -8.961 -15.537 1.00 70.25 72 ARG A CA 1
ATOM 590 C C . ARG A 1 72 ? 1.699 -8.619 -14.105 1.00 70.25 72 ARG A C 1
ATOM 592 O O . ARG A 1 72 ? 2.491 -8.065 -13.344 1.00 70.25 72 ARG A O 1
ATOM 599 N N . VAL A 1 73 ? 0.470 -8.984 -13.745 1.00 79.06 73 VAL A N 1
ATOM 600 C CA . VAL A 1 73 ? -0.023 -8.871 -12.366 1.00 79.06 73 VAL A CA 1
ATOM 601 C C . VAL A 1 73 ? 0.442 -10.079 -11.556 1.00 79.06 73 VAL A C 1
ATOM 603 O O . VAL A 1 73 ? 0.259 -11.226 -11.970 1.00 79.06 73 VAL A O 1
ATOM 606 N N . LYS A 1 74 ? 1.047 -9.832 -10.395 1.00 83.31 74 LYS A N 1
ATOM 607 C CA . LYS A 1 74 ? 1.438 -10.868 -9.434 1.00 83.31 74 LYS A CA 1
ATOM 608 C C . LYS A 1 74 ? 0.830 -10.573 -8.074 1.00 83.31 74 LYS A C 1
ATOM 610 O O . LYS A 1 74 ? 0.823 -9.426 -7.639 1.00 83.31 74 LYS A O 1
ATOM 615 N N . LYS A 1 75 ? 0.388 -11.620 -7.377 1.00 84.69 75 LYS A N 1
ATOM 616 C CA . LYS A 1 75 ? 0.084 -11.506 -5.950 1.00 84.69 75 LYS A CA 1
ATOM 617 C C . LYS A 1 75 ? 1.366 -11.220 -5.177 1.00 84.69 75 LYS A C 1
ATOM 619 O O . LYS A 1 75 ? 2.380 -11.884 -5.401 1.00 84.69 75 LYS A O 1
ATOM 624 N N . LEU A 1 76 ? 1.295 -10.243 -4.286 1.00 81.00 76 LEU A N 1
ATOM 625 C CA . LEU A 1 76 ? 2.316 -9.964 -3.289 1.00 81.00 76 LEU A CA 1
ATOM 626 C C . LEU A 1 76 ? 1.888 -10.593 -1.970 1.00 81.00 76 LEU A C 1
ATOM 628 O O . LEU A 1 76 ? 0.717 -10.534 -1.595 1.00 81.00 76 LEU A O 1
ATOM 632 N N . SER A 1 77 ? 2.840 -11.178 -1.251 1.00 83.75 77 SER A N 1
ATOM 633 C CA . SER A 1 77 ? 2.584 -11.522 0.140 1.00 83.7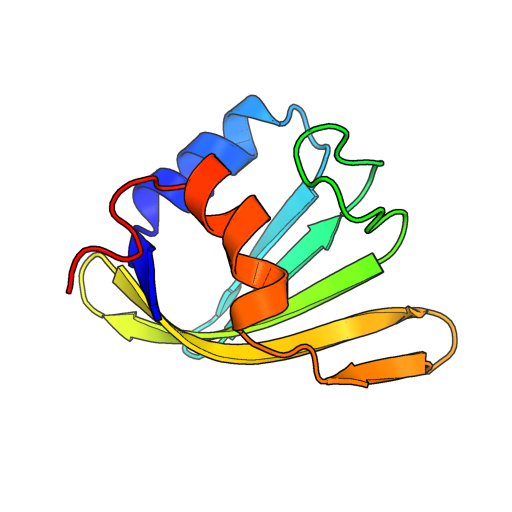5 77 SER A CA 1
ATOM 634 C C . SER A 1 77 ? 2.521 -10.236 0.968 1.00 83.75 77 SER A C 1
ATOM 636 O O . SER A 1 77 ? 3.186 -9.242 0.660 1.00 83.75 77 SER A O 1
ATOM 638 N N . LEU A 1 78 ? 1.709 -10.230 2.024 1.00 82.38 78 LEU A N 1
ATOM 639 C CA . LEU A 1 78 ? 1.584 -9.053 2.888 1.00 82.38 78 LEU A CA 1
ATOM 640 C C . LEU A 1 78 ? 2.900 -8.753 3.620 1.00 82.38 78 LEU A C 1
ATOM 642 O O . LEU A 1 78 ? 3.187 -7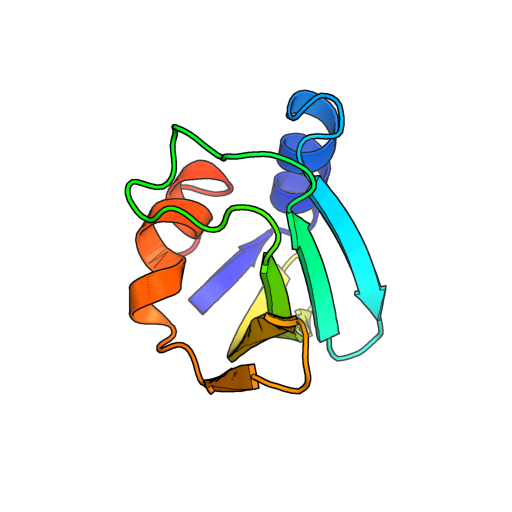.602 3.935 1.00 82.38 78 LEU A O 1
ATOM 646 N N . GLU A 1 79 ? 3.726 -9.775 3.830 1.00 82.00 79 GLU A N 1
ATOM 647 C CA . GLU A 1 79 ? 5.066 -9.676 4.400 1.00 82.00 79 GLU A CA 1
ATOM 648 C C . GLU A 1 79 ? 6.022 -8.879 3.501 1.00 82.00 79 GLU A C 1
ATOM 650 O O . GLU A 1 79 ? 6.852 -8.140 4.021 1.00 82.00 79 GLU A O 1
ATOM 655 N N . SER A 1 80 ? 5.888 -8.950 2.170 1.00 79.19 80 SER A N 1
ATOM 656 C CA . SER A 1 80 ? 6.691 -8.130 1.243 1.00 79.19 80 SER A CA 1
ATOM 657 C C . SER A 1 80 ? 6.341 -6.640 1.310 1.00 79.19 80 SER A C 1
ATOM 659 O O . SER A 1 80 ? 7.174 -5.789 1.003 1.00 79.19 80 SER A O 1
ATOM 661 N N . LEU A 1 81 ? 5.128 -6.298 1.759 1.00 76.31 81 LEU A N 1
ATOM 662 C CA . LEU A 1 81 ? 4.732 -4.906 1.991 1.00 76.31 81 LEU A CA 1
ATOM 663 C C . LEU A 1 81 ? 5.235 -4.354 3.328 1.00 76.31 81 LEU A C 1
ATOM 665 O O . LEU A 1 81 ? 5.216 -3.139 3.526 1.00 76.31 81 LEU A O 1
ATOM 669 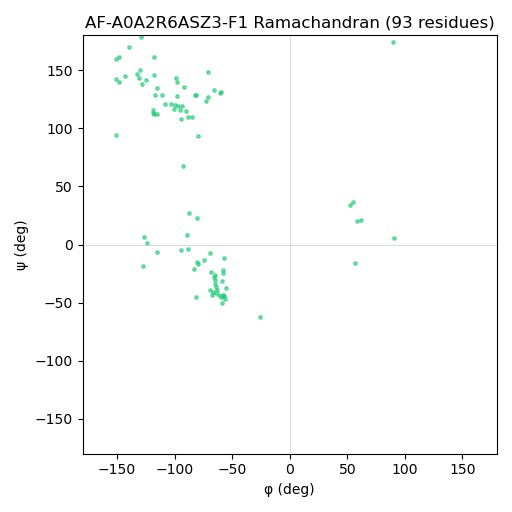N N . TYR A 1 82 ? 5.675 -5.218 4.246 1.00 77.44 82 TYR A N 1
ATOM 670 C CA . TYR A 1 82 ? 6.037 -4.832 5.608 1.00 77.44 82 TYR A CA 1
ATOM 671 C C . TYR A 1 82 ? 7.111 -3.734 5.683 1.00 77.44 82 TYR A C 1
ATOM 673 O O . TYR A 1 82 ? 6.877 -2.762 6.403 1.00 77.44 82 TYR A O 1
ATOM 681 N N . PRO A 1 83 ? 8.236 -3.802 4.936 1.00 77.38 83 PRO A N 1
ATOM 682 C CA . PRO A 1 83 ? 9.255 -2.755 4.992 1.00 77.38 83 PRO A CA 1
ATOM 683 C C . PRO A 1 83 ? 8.700 -1.379 4.622 1.00 77.38 83 PRO A C 1
ATOM 685 O O . PRO A 1 83 ? 8.963 -0.408 5.322 1.00 77.38 83 PRO A O 1
ATOM 688 N N . TRP A 1 84 ? 7.882 -1.312 3.568 1.00 78.56 84 TRP A N 1
ATOM 689 C CA . TRP A 1 84 ? 7.250 -0.067 3.136 1.00 78.56 84 TRP A CA 1
ATOM 690 C C . TRP A 1 84 ? 6.228 0.435 4.159 1.00 78.56 84 TRP A C 1
ATOM 692 O O . TRP A 1 84 ? 6.215 1.616 4.493 1.00 78.56 84 TRP A O 1
ATOM 702 N N . LEU A 1 85 ? 5.397 -0.459 4.697 1.00 78.19 85 LEU A N 1
ATOM 703 C CA . LEU A 1 85 ? 4.363 -0.084 5.660 1.00 78.19 85 LEU A CA 1
ATOM 704 C C . LEU A 1 85 ? 4.936 0.460 6.965 1.00 78.19 85 LEU A C 1
ATOM 706 O O . LEU A 1 85 ? 4.372 1.414 7.486 1.00 78.19 85 LEU A O 1
ATOM 710 N N . ILE A 1 86 ? 6.063 -0.071 7.448 1.00 79.25 86 ILE A N 1
ATOM 711 C CA . ILE A 1 86 ? 6.774 0.517 8.594 1.00 79.25 86 ILE A CA 1
ATOM 712 C C . ILE A 1 86 ? 7.244 1.935 8.282 1.00 79.25 86 ILE A C 1
ATOM 714 O O . ILE A 1 86 ? 7.102 2.813 9.126 1.00 79.25 86 ILE A O 1
ATOM 718 N N . THR A 1 87 ? 7.790 2.176 7.085 1.00 78.31 87 THR A N 1
ATOM 719 C CA . THR A 1 87 ? 8.223 3.524 6.685 1.00 78.31 87 THR A CA 1
ATOM 720 C C . THR A 1 87 ? 7.064 4.521 6.716 1.00 78.31 87 THR A C 1
ATOM 722 O O . THR A 1 87 ? 7.273 5.698 7.001 1.00 78.31 87 THR A O 1
ATOM 725 N N . VAL A 1 88 ? 5.841 4.059 6.440 1.00 80.50 88 VAL A N 1
ATOM 726 C CA . VAL A 1 88 ? 4.637 4.898 6.483 1.00 80.50 88 VAL A CA 1
ATOM 727 C C . VAL A 1 88 ? 4.096 5.061 7.906 1.00 80.50 88 VAL A C 1
ATOM 729 O O . VAL A 1 88 ? 3.707 6.159 8.306 1.00 80.50 88 VAL A O 1
ATOM 732 N N . ASP A 1 89 ? 4.023 3.966 8.657 1.00 80.69 89 ASP A N 1
ATOM 733 C CA . ASP A 1 89 ? 3.400 3.887 9.973 1.00 80.69 89 ASP A CA 1
ATOM 734 C C . ASP A 1 89 ? 4.095 2.793 10.802 1.00 80.69 89 ASP A C 1
ATOM 736 O O . ASP A 1 89 ? 3.754 1.614 10.722 1.00 80.69 89 ASP A O 1
ATOM 740 N N . GLU A 1 90 ? 5.081 3.179 11.616 1.00 74.19 90 GLU A N 1
ATOM 741 C CA . GLU A 1 90 ? 5.836 2.248 12.473 1.00 74.19 90 GLU A CA 1
ATOM 742 C C . GLU A 1 90 ? 4.933 1.468 13.455 1.00 74.19 90 GLU A C 1
ATOM 744 O O . GLU A 1 90 ? 5.296 0.382 13.911 1.00 74.19 90 GLU A O 1
ATOM 749 N N . GLU A 1 91 ? 3.733 1.981 13.757 1.00 67.00 91 GLU A N 1
ATOM 750 C CA . GLU A 1 91 ? 2.749 1.341 14.639 1.00 67.00 91 GLU A CA 1
ATOM 751 C C . GLU A 1 91 ? 1.802 0.371 13.900 1.00 67.00 91 GLU A C 1
ATOM 753 O O . GLU A 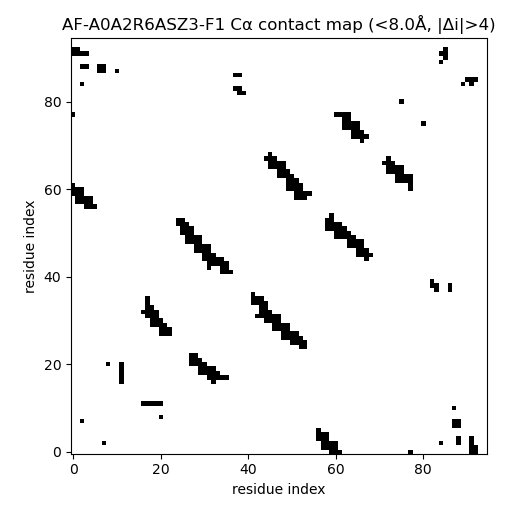1 91 ? 1.014 -0.325 14.547 1.00 67.00 91 GLU A O 1
ATOM 758 N N . ALA A 1 92 ? 1.895 0.262 12.565 1.00 65.25 92 ALA A N 1
ATOM 759 C CA . ALA A 1 92 ? 1.019 -0.545 11.698 1.00 65.25 92 ALA A CA 1
ATOM 760 C C . ALA A 1 92 ? 0.960 -2.054 12.034 1.00 65.25 92 ALA A C 1
ATOM 762 O O . ALA A 1 92 ? 0.113 -2.795 11.513 1.00 65.25 92 ALA A O 1
ATOM 763 N N . TRP A 1 93 ? 1.863 -2.526 12.897 1.00 62.81 93 TRP A N 1
ATOM 764 C CA . TRP A 1 93 ? 2.052 -3.941 13.211 1.00 62.81 93 TRP A CA 1
ATOM 765 C C . TRP A 1 93 ? 1.930 -4.300 14.700 1.00 62.81 93 TRP A C 1
ATOM 767 O O . TRP A 1 93 ? 2.070 -5.465 15.048 1.00 62.81 93 TRP A O 1
ATOM 777 N N . GLN A 1 94 ? 1.649 -3.355 15.603 1.00 59.78 94 GLN A N 1
ATOM 778 C CA . GLN A 1 94 ? 1.665 -3.636 17.052 1.00 59.78 94 GLN A CA 1
ATOM 779 C C . GLN A 1 94 ? 0.404 -4.334 17.627 1.00 59.78 94 GLN A C 1
ATOM 781 O O . GLN A 1 94 ? 0.164 -4.239 18.830 1.00 59.78 94 GLN A O 1
ATOM 786 N N . LEU A 1 95 ? -0.403 -5.051 16.829 1.00 47.28 95 LEU A N 1
ATOM 787 C CA . LEU A 1 95 ? -1.579 -5.804 17.319 1.00 47.28 95 LEU A CA 1
ATOM 788 C C . LEU A 1 95 ? -1.719 -7.191 16.688 1.00 47.28 95 LEU A C 1
ATOM 790 O O . LEU A 1 95 ? -1.934 -7.248 15.454 1.00 47.28 95 LEU A O 1
#

Sequence (95 aa):
MKIRLSKLNEYASVSRGAYTIVESENQIVIHFNSVLEDVKEHYQSATIRIYARKQKEYAEIYDAEIDYGENRVKKLSLESLYPWLITVDEEAWQL

Nearest PDB structures (foldseek):
  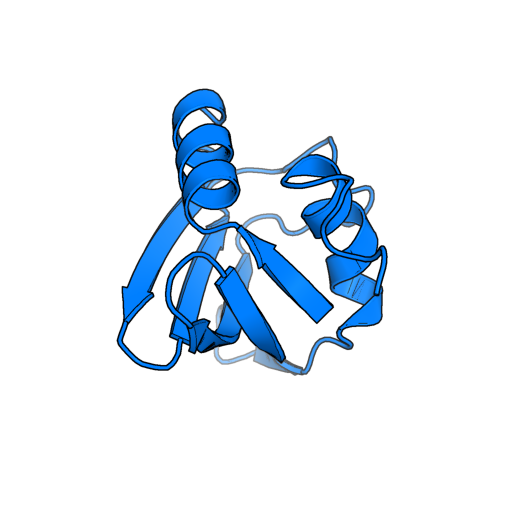2pq8-assembly1_A  TM=4.385E-01  e=8.291E-01  Homo sapiens
  4m75-assembly2_J  TM=4.454E-01  e=3.120E+00  Saccharomyces cerevisiae S288C
  6rn1-assembly1_B-2  TM=4.571E-01  e=4.217E+00  Plasmodium falciparum 3D7
  4pjo-assembly3_R  TM=2.766E-01  e=4.757E+00  Homo sapiens

Secondary structure (DSSP, 8-state):
-EEEHHHHHHHHHHTTTSEEEEE-SSEEEEEE-S--GGGSS--TTPEEEEEEEE-SSEEEEEEEEEE-STT-EEEPPGGGGHHHHHHH-TTTT--

Mean predicted aligned error: 6.55 Å

pLDDT: mean 77.53, std 10.3, range [47.28, 89.88]

Foldseek 3Di:
DKAFPVLVVVCCVVCVPQWDWDDDQFKIKIAGPAFDPQLVDGLGCKIKIFGFHDDDGMTHTDWIWIDNDPPPIDTDDVVSCVSVRCVSPVCRPVD

Organism: NCBI:txid1978154